Protein AF-S8E752-F1 (afdb_monomer_lite)

Org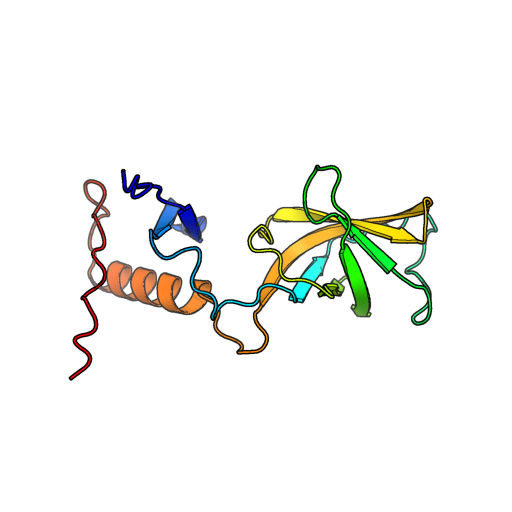anism: NCBI:txid192259

Sequence (151 aa):
MNGRTNVWYVVEKDVENNVVFVSRNYFSVDKRRRVFRAGSLRWFGGSPPRPRRRIRCKVRHGPGFYDCDMNVEGETAVVKLVEDDQGLAAGQYAAFYHESTCLGSGVIFDSWDDGGYPIAAKALDIAKLLRDKKVKLGKPVKIRNMETTTR

Radius of gyration: 18.57 Å; chains: 1; bounding box: 54×46×50 Å

InterPro domains:
  IPR046885 tRNA-specific 2-thiouridylase MnmA-like, C-terminal domain [PF20258] (34-108)
  IPR051305 tRNA-specific 2-thiouridylase MnmA [PTHR43052] (7-147)

pLDDT: mean 71.8, std 19.8, range [33.59, 95.94]

Structure (mmCIF, N/CA/C/O backbone):
data_AF-S8E752-F1
#
_entry.id   AF-S8E752-F1
#
loop_
_atom_site.group_PDB
_atom_site.id
_atom_site.type_symbol
_atom_site.label_atom_id
_atom_site.label_alt_id
_atom_site.label_comp_id
_atom_site.label_asym_id
_atom_site.label_entity_id
_atom_site.label_seq_id
_atom_site.pdbx_PDB_ins_code
_atom_site.Cartn_x
_atom_site.Cartn_y
_atom_site.Cartn_z
_atom_site.occupancy
_atom_site.B_iso_or_equiv
_atom_site.auth_seq_id
_atom_site.auth_comp_id
_atom_site.auth_asym_id
_atom_site.auth_atom_id
_atom_site.pdbx_PDB_model_num
ATOM 1 N N . MET A 1 1 ? -16.624 -32.708 10.869 1.00 33.59 1 MET A N 1
ATOM 2 C CA . MET A 1 1 ? -15.783 -31.974 11.841 1.00 33.59 1 MET A CA 1
ATOM 3 C C . MET A 1 1 ? -15.667 -30.523 11.373 1.00 33.59 1 MET A C 1
ATOM 5 O O . MET A 1 1 ? -14.877 -30.257 10.483 1.00 33.59 1 MET A O 1
ATOM 9 N N . ASN A 1 2 ? -16.488 -29.599 11.891 1.00 39.22 2 ASN A N 1
ATOM 10 C CA . ASN A 1 2 ? -16.495 -28.190 11.457 1.00 39.22 2 ASN A CA 1
ATOM 11 C C . ASN A 1 2 ? -15.748 -27.316 12.473 1.00 39.22 2 ASN A C 1
ATOM 13 O O . ASN A 1 2 ? -16.342 -26.800 13.419 1.00 39.22 2 ASN A O 1
ATOM 17 N N . GLY A 1 3 ? -14.437 -27.161 12.283 1.00 38.78 3 GLY A N 1
ATOM 18 C CA . GLY A 1 3 ? -13.608 -26.244 13.062 1.00 38.78 3 GLY A CA 1
ATOM 19 C C . GLY A 1 3 ? -13.898 -24.792 12.686 1.00 38.78 3 GLY A C 1
ATOM 20 O O . GLY A 1 3 ? -13.207 -24.221 11.851 1.00 38.78 3 GLY A O 1
ATOM 21 N N . ARG A 1 4 ? -14.926 -24.182 13.289 1.00 48.72 4 ARG A N 1
ATOM 22 C CA . ARG A 1 4 ? -15.123 -22.725 13.225 1.00 48.72 4 ARG A CA 1
ATOM 23 C C . ARG A 1 4 ? -13.962 -22.061 13.964 1.00 48.72 4 ARG A C 1
ATOM 25 O O . ARG A 1 4 ? -13.942 -22.023 15.193 1.00 48.72 4 ARG A O 1
ATOM 32 N N . THR A 1 5 ? -12.978 -21.568 13.222 1.00 49.84 5 THR A N 1
ATOM 33 C CA . THR A 1 5 ? -11.853 -20.807 13.763 1.00 49.84 5 THR A CA 1
ATOM 34 C C . THR A 1 5 ? -12.392 -19.516 14.389 1.00 49.84 5 THR A C 1
ATOM 36 O O . THR A 1 5 ? -12.799 -18.576 13.716 1.00 49.84 5 THR A O 1
ATOM 39 N N . ASN A 1 6 ? -12.449 -19.478 15.722 1.00 62.38 6 ASN A N 1
ATOM 40 C CA . ASN A 1 6 ? -12.910 -18.335 16.523 1.00 62.38 6 ASN A CA 1
ATOM 41 C C . ASN A 1 6 ? -11.833 -17.233 16.614 1.00 62.38 6 ASN A C 1
ATOM 43 O O . ASN A 1 6 ? -11.535 -16.718 17.692 1.00 62.38 6 ASN A O 1
ATOM 47 N N . VAL A 1 7 ? -11.213 -16.893 15.487 1.00 74.44 7 VAL A N 1
ATOM 48 C CA . VAL A 1 7 ? -10.098 -15.946 15.419 1.00 74.44 7 VAL A CA 1
ATOM 49 C C . VAL A 1 7 ? -10.607 -14.512 15.264 1.00 74.44 7 VAL A C 1
ATOM 51 O O . VAL A 1 7 ? -11.580 -14.243 14.560 1.00 74.44 7 VAL A O 1
ATOM 54 N N . TRP A 1 8 ? -9.970 -13.590 15.980 1.00 76.31 8 TRP A N 1
ATOM 55 C CA . TRP A 1 8 ? -10.219 -12.154 15.884 1.00 76.31 8 TRP A CA 1
ATOM 56 C C . TRP A 1 8 ? -9.085 -11.507 15.100 1.00 76.31 8 TRP A C 1
ATOM 58 O O . TRP A 1 8 ? -7.920 -11.819 15.336 1.00 76.31 8 TRP A O 1
ATOM 68 N N . TYR A 1 9 ? -9.425 -10.574 14.218 1.00 72.62 9 TYR A N 1
ATOM 69 C CA . TYR A 1 9 ? -8.458 -9.817 13.432 1.00 72.62 9 TYR A CA 1
ATOM 70 C C . TYR A 1 9 ? -8.550 -8.338 13.768 1.00 72.62 9 TYR A C 1
ATOM 72 O O . TYR A 1 9 ? -9.651 -7.817 13.949 1.00 72.62 9 TYR A O 1
ATOM 80 N N . VAL A 1 10 ? -7.405 -7.658 13.809 1.00 74.00 10 VAL A N 1
ATOM 81 C CA . VAL A 1 10 ? -7.359 -6.196 13.915 1.00 74.00 10 VAL A CA 1
ATOM 82 C C . VAL A 1 10 ? -7.844 -5.598 12.598 1.00 74.00 10 VAL A C 1
ATOM 84 O O . VAL A 1 10 ? -7.308 -5.917 11.539 1.00 74.00 10 VAL A O 1
ATOM 87 N N . VAL A 1 11 ? -8.866 -4.748 12.669 1.00 70.00 11 VAL A N 1
ATOM 88 C CA . VAL A 1 11 ? -9.437 -4.064 11.499 1.00 70.00 11 VAL A CA 1
ATOM 89 C C . VAL A 1 11 ? -9.059 -2.592 11.424 1.00 70.00 11 VAL A C 1
ATOM 91 O O . VAL A 1 11 ? -9.058 -2.063 10.319 1.00 70.00 11 VAL A O 1
ATOM 94 N N . GLU A 1 12 ? -8.744 -1.961 12.562 1.00 70.00 12 GLU A N 1
ATOM 95 C CA . GLU A 1 12 ? -8.396 -0.538 12.651 1.00 70.00 12 GLU A CA 1
ATOM 96 C C . GLU A 1 12 ? -7.611 -0.232 13.940 1.00 70.00 12 GLU A C 1
ATOM 98 O O . GLU A 1 12 ? -7.744 -0.954 14.938 1.00 70.00 12 GLU A O 1
ATOM 103 N N . LYS A 1 13 ? -6.814 0.844 13.935 1.00 67.56 13 LYS A N 1
ATOM 104 C CA . LYS A 1 13 ? -6.092 1.348 15.115 1.00 67.56 13 LYS A CA 1
ATOM 105 C C . LYS A 1 13 ? -6.282 2.861 15.245 1.00 67.56 13 LYS A C 1
ATOM 107 O O . LYS A 1 13 ? -5.956 3.602 14.329 1.00 67.56 13 LYS A O 1
ATOM 112 N N . ASP A 1 14 ? -6.726 3.318 16.410 1.00 65.38 14 ASP A N 1
ATOM 113 C CA . ASP A 1 14 ? -6.759 4.735 16.783 1.00 65.38 14 ASP A CA 1
ATOM 114 C C . ASP A 1 14 ? -5.623 4.988 17.783 1.00 65.38 14 ASP A C 1
ATOM 116 O O . ASP A 1 14 ? -5.720 4.649 18.966 1.00 65.38 14 ASP A O 1
ATOM 120 N N . VAL A 1 15 ? -4.506 5.514 17.272 1.00 70.38 15 VAL A N 1
ATOM 121 C CA . VAL A 1 15 ? -3.282 5.742 18.056 1.00 70.38 15 VAL A CA 1
ATOM 122 C C . VAL A 1 15 ? -3.472 6.878 19.058 1.00 70.38 15 VAL A C 1
ATOM 124 O O . VAL A 1 15 ? -3.013 6.761 20.190 1.00 70.38 15 VAL A O 1
ATOM 127 N N . GLU A 1 16 ? -4.183 7.939 18.671 1.00 67.19 16 GLU A N 1
ATOM 128 C CA . GLU A 1 16 ? -4.445 9.106 19.522 1.00 67.19 16 GLU A CA 1
ATOM 129 C C . GLU A 1 16 ? -5.209 8.710 20.792 1.00 67.19 16 GLU A C 1
ATOM 131 O O . GLU A 1 16 ? -4.916 9.192 21.883 1.00 67.19 16 GLU A O 1
ATOM 136 N N . ASN A 1 17 ? -6.154 7.776 20.662 1.00 67.19 17 ASN A N 1
ATOM 137 C CA . ASN A 1 17 ? -7.013 7.340 21.762 1.00 67.19 17 ASN A CA 1
ATOM 138 C C . ASN A 1 17 ? -6.580 6.000 22.373 1.00 67.19 17 ASN A C 1
ATOM 140 O O . ASN A 1 17 ? -7.232 5.513 23.298 1.00 67.19 17 ASN A O 1
ATOM 144 N N . ASN A 1 18 ? -5.493 5.403 21.873 1.00 72.06 18 ASN A N 1
ATOM 145 C CA . ASN A 1 18 ? -4.992 4.089 22.274 1.00 72.06 18 ASN A CA 1
ATOM 146 C C . ASN A 1 18 ? -6.065 2.975 22.189 1.00 72.06 18 ASN A C 1
ATOM 148 O O . ASN A 1 18 ? -6.245 2.182 23.116 1.00 72.06 18 ASN A O 1
ATOM 152 N N . VAL A 1 19 ? -6.804 2.923 21.072 1.00 72.62 19 VAL A N 1
ATOM 153 C CA . VAL A 1 19 ? -7.879 1.943 20.820 1.00 72.62 19 VAL A CA 1
ATOM 154 C C . VAL A 1 19 ? -7.530 1.044 19.633 1.00 72.62 19 VAL A C 1
ATOM 156 O O . VAL A 1 19 ? -7.108 1.509 18.576 1.00 72.62 19 VAL A O 1
ATOM 159 N N . VAL A 1 20 ? -7.761 -0.264 19.779 1.00 71.81 20 VAL A N 1
ATOM 160 C CA . VAL A 1 20 ? -7.633 -1.250 18.695 1.00 71.81 20 VAL A CA 1
ATOM 161 C C . VAL A 1 20 ? -9.000 -1.851 18.398 1.00 71.81 20 VAL A C 1
ATOM 163 O O . VAL A 1 20 ? -9.636 -2.434 19.277 1.00 71.81 20 VAL A O 1
ATOM 166 N N . PHE A 1 21 ? -9.442 -1.753 17.148 1.00 70.19 21 PHE A N 1
ATOM 167 C CA . PHE A 1 21 ? -10.693 -2.354 16.701 1.00 70.19 21 PHE A CA 1
ATOM 168 C C . PHE A 1 21 ? -10.430 -3.754 16.157 1.00 70.19 21 PHE A C 1
ATOM 170 O O . PHE A 1 21 ? -9.542 -3.954 15.326 1.00 70.19 21 PHE A O 1
ATOM 177 N N . VAL A 1 22 ? -11.236 -4.725 16.590 1.00 69.44 22 VAL A N 1
ATOM 178 C CA . VAL A 1 22 ? -11.139 -6.122 16.149 1.00 69.44 22 VAL A CA 1
ATOM 179 C C . VAL A 1 22 ? -12.468 -6.634 15.600 1.00 69.44 22 VAL A C 1
ATOM 181 O O . VAL A 1 22 ? -13.535 -6.286 16.101 1.00 69.44 22 VAL A O 1
ATOM 184 N N . SER A 1 23 ? -12.414 -7.491 14.582 1.00 69.56 23 SER A N 1
ATOM 185 C CA . SER A 1 23 ? -13.589 -8.132 13.985 1.00 69.56 23 SER A CA 1
ATOM 186 C C . SER A 1 23 ? -13.333 -9.608 13.700 1.00 69.56 23 SER A C 1
ATOM 188 O O . SER A 1 23 ? -12.215 -10.018 13.391 1.00 69.56 23 SER A O 1
ATOM 190 N N . ARG A 1 24 ? -14.400 -10.407 13.779 1.00 69.88 24 ARG A N 1
ATOM 191 C CA . ARG A 1 24 ? -14.424 -11.791 13.278 1.00 69.88 24 ARG A CA 1
ATOM 192 C C . ARG A 1 24 ? -14.761 -11.866 11.794 1.00 69.88 24 ARG A C 1
ATOM 194 O O . ARG A 1 24 ? -14.424 -12.842 11.140 1.00 69.88 24 ARG A O 1
ATOM 201 N N . ASN A 1 25 ? -15.405 -10.832 11.255 1.00 63.53 25 ASN A N 1
ATOM 202 C CA . ASN A 1 25 ? -15.759 -10.750 9.842 1.00 63.53 25 ASN A CA 1
ATOM 203 C C . ASN A 1 25 ? -14.672 -9.994 9.062 1.00 63.53 25 ASN A C 1
ATOM 205 O O . ASN A 1 25 ? -14.924 -8.964 8.432 1.00 63.53 25 ASN A O 1
ATOM 209 N N . TYR A 1 26 ? -13.430 -10.459 9.213 1.00 52.72 26 TYR A N 1
ATOM 210 C CA . TYR A 1 26 ? -12.276 -9.903 8.508 1.00 52.72 26 TYR A CA 1
ATOM 211 C C . TYR A 1 26 ? -12.305 -10.286 7.027 1.00 52.72 26 TYR A C 1
ATOM 213 O O . TYR A 1 26 ? -12.106 -9.434 6.173 1.00 52.72 26 TYR A O 1
ATOM 221 N N . PHE A 1 27 ? -12.676 -11.538 6.738 1.00 49.78 27 PHE A N 1
ATOM 222 C CA . PHE A 1 27 ? -12.795 -12.096 5.388 1.00 49.78 27 PHE A CA 1
ATOM 223 C C . PHE A 1 27 ? -14.158 -11.827 4.736 1.00 49.78 27 PHE A C 1
ATOM 225 O O . PHE A 1 27 ? -14.733 -12.718 4.114 1.00 49.78 27 PHE A O 1
ATOM 232 N N . SER A 1 28 ? -14.707 -10.619 4.885 1.00 49.41 28 SER A N 1
ATOM 233 C CA . SER A 1 28 ? -15.832 -10.239 4.022 1.00 49.41 28 SER A CA 1
ATOM 234 C C . SER A 1 28 ? -15.281 -10.049 2.610 1.00 49.41 28 SER A C 1
ATOM 236 O O . SER A 1 28 ? -14.455 -9.170 2.379 1.00 49.41 28 SER A O 1
ATOM 238 N N . VAL A 1 29 ? -15.729 -10.906 1.690 1.00 41.62 29 VAL A N 1
ATOM 239 C CA . VAL A 1 29 ? -15.377 -10.935 0.256 1.00 41.62 29 VAL A CA 1
ATOM 240 C C . VAL A 1 29 ? -15.595 -9.572 -0.426 1.00 41.62 29 VAL A C 1
ATOM 242 O O . VAL A 1 29 ? -14.966 -9.272 -1.435 1.00 41.62 29 VAL A O 1
ATOM 245 N N . ASP A 1 30 ? -16.406 -8.706 0.181 1.00 46.81 30 ASP A N 1
ATOM 246 C CA . ASP A 1 30 ? -16.735 -7.367 -0.310 1.00 46.81 30 ASP A CA 1
ATOM 247 C C . ASP A 1 30 ? -15.623 -6.316 -0.107 1.00 46.81 30 ASP A C 1
ATOM 249 O O . ASP A 1 30 ? -15.777 -5.173 -0.526 1.00 46.81 30 ASP A O 1
ATOM 253 N N . LYS A 1 31 ? -14.494 -6.664 0.530 1.00 53.94 31 LYS A N 1
ATOM 254 C CA . LYS A 1 31 ? -13.410 -5.719 0.864 1.00 53.94 31 LYS A CA 1
ATOM 255 C C . LYS A 1 31 ? -12.179 -5.933 -0.002 1.00 53.94 31 LYS A C 1
ATOM 257 O O . LYS A 1 31 ? -11.168 -6.457 0.462 1.00 53.94 31 LYS A O 1
ATOM 262 N N . ARG A 1 32 ? -12.233 -5.517 -1.262 1.00 62.81 32 ARG A N 1
ATOM 263 C CA . ARG A 1 32 ? -11.062 -5.555 -2.150 1.00 62.81 32 ARG A CA 1
ATOM 264 C C . ARG A 1 32 ? -10.036 -4.506 -1.738 1.00 62.81 32 ARG A C 1
ATOM 266 O O . ARG A 1 32 ? -10.191 -3.336 -2.063 1.00 62.81 32 ARG A O 1
ATOM 273 N N . ARG A 1 33 ? -8.997 -4.903 -1.003 1.00 73.44 33 ARG A N 1
ATOM 274 C CA . ARG A 1 33 ? -7.884 -4.024 -0.614 1.0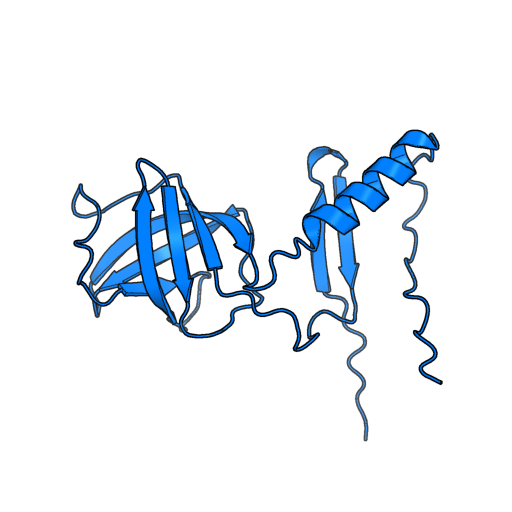0 73.44 33 ARG A CA 1
ATOM 275 C C . ARG A 1 33 ? -6.746 -4.195 -1.607 1.00 73.44 33 ARG A C 1
ATOM 277 O O . ARG A 1 33 ? -5.897 -5.066 -1.448 1.00 73.44 33 ARG A O 1
ATOM 284 N N . ARG A 1 34 ? -6.753 -3.361 -2.641 1.00 86.00 34 ARG A N 1
ATOM 285 C CA . ARG A 1 34 ? -5.742 -3.400 -3.705 1.00 86.00 34 ARG A CA 1
ATOM 286 C C . ARG A 1 34 ? -5.135 -2.045 -4.031 1.00 86.00 34 ARG A C 1
ATOM 288 O O . ARG A 1 34 ? -4.207 -1.993 -4.823 1.00 86.00 34 ARG A O 1
ATOM 295 N N . VAL A 1 35 ? -5.626 -0.952 -3.447 1.00 87.31 35 VAL A N 1
ATOM 296 C CA . VAL A 1 35 ? -5.067 0.388 -3.663 1.00 87.31 35 VAL A CA 1
ATOM 297 C C . VAL A 1 35 ? -4.478 0.904 -2.361 1.00 87.31 35 VAL A C 1
ATOM 299 O O . VAL A 1 35 ? -5.126 0.839 -1.319 1.00 87.31 35 VAL A O 1
ATOM 302 N N . PHE A 1 36 ? -3.264 1.443 -2.410 1.00 88.25 36 PHE A N 1
ATOM 303 C CA . PHE A 1 36 ? -2.653 2.117 -1.269 1.00 88.25 36 PHE A CA 1
ATOM 304 C C . PHE A 1 36 ? -1.852 3.341 -1.692 1.00 88.25 36 PHE A C 1
ATOM 306 O O . PHE A 1 36 ? -1.375 3.432 -2.826 1.00 88.25 36 PHE A O 1
ATOM 313 N N . ARG A 1 37 ? -1.691 4.279 -0.758 1.00 90.25 37 ARG A N 1
ATOM 314 C CA . ARG A 1 37 ? -0.751 5.390 -0.901 1.00 90.25 37 ARG A CA 1
ATOM 315 C C . ARG A 1 37 ? 0.492 5.111 -0.089 1.00 90.25 37 ARG A C 1
ATOM 317 O O . ARG A 1 37 ? 0.405 4.704 1.069 1.00 90.25 37 ARG A O 1
ATOM 324 N N . ALA A 1 38 ? 1.641 5.361 -0.694 1.00 92.19 38 ALA A N 1
ATOM 325 C CA . ALA A 1 38 ? 2.920 5.319 -0.016 1.00 92.19 38 ALA A CA 1
ATOM 326 C C . ALA A 1 38 ? 3.633 6.661 -0.145 1.00 92.19 38 ALA A C 1
ATOM 328 O O . ALA A 1 38 ? 3.664 7.240 -1.226 1.00 92.19 38 ALA A O 1
ATOM 329 N N . GLY A 1 39 ? 4.243 7.134 0.932 1.00 92.69 39 GLY A N 1
ATOM 330 C CA . GLY A 1 39 ? 5.161 8.269 0.884 1.00 92.69 39 GLY A CA 1
ATOM 331 C C . GLY A 1 39 ? 6.488 7.939 1.538 1.00 92.69 39 GLY A C 1
ATOM 332 O O . GLY A 1 39 ? 6.855 6.768 1.663 1.00 92.69 39 GLY A O 1
ATOM 333 N N . SER A 1 40 ? 7.243 8.978 1.904 1.00 93.69 40 SER A N 1
ATOM 334 C CA . SER A 1 40 ? 8.644 8.835 2.331 1.00 93.69 40 SER A CA 1
ATOM 335 C C . SER A 1 40 ? 9.446 7.985 1.335 1.00 93.69 40 SER A C 1
ATOM 337 O O . SER A 1 40 ? 10.225 7.110 1.721 1.00 93.69 40 SER A O 1
ATOM 339 N N . LEU A 1 41 ? 9.193 8.216 0.042 1.00 94.56 41 LEU A N 1
ATOM 340 C CA . LEU A 1 41 ? 9.715 7.399 -1.043 1.00 94.56 41 LEU A CA 1
ATOM 341 C C . LEU A 1 41 ? 11.242 7.495 -1.097 1.00 94.56 41 LEU A C 1
ATOM 343 O O . LEU A 1 41 ? 11.825 8.580 -1.065 1.00 94.56 41 LEU A O 1
ATOM 347 N N . ARG A 1 42 ? 11.900 6.344 -1.212 1.00 95.56 42 ARG A N 1
ATOM 348 C CA . ARG A 1 42 ? 13.348 6.226 -1.384 1.00 95.56 42 ARG A CA 1
ATOM 349 C C . ARG A 1 42 ? 13.632 5.438 -2.649 1.00 95.56 42 ARG A C 1
ATOM 351 O O . ARG A 1 42 ? 13.392 4.237 -2.692 1.00 95.56 42 ARG A O 1
ATOM 358 N N . TRP A 1 43 ? 14.161 6.116 -3.662 1.00 95.06 43 TRP A N 1
ATOM 359 C CA . TRP A 1 43 ? 14.530 5.515 -4.942 1.00 95.06 43 TRP A CA 1
ATOM 360 C C . TRP A 1 43 ? 16.029 5.241 -4.992 1.00 95.06 43 TRP A C 1
ATOM 362 O O . TRP A 1 43 ? 16.832 6.166 -4.889 1.00 95.06 43 TRP A O 1
ATOM 372 N N . PHE A 1 44 ? 16.419 3.987 -5.209 1.00 92.94 44 PHE A N 1
ATOM 373 C CA . PHE A 1 44 ? 17.835 3.619 -5.318 1.00 92.94 44 PHE A CA 1
ATOM 374 C C . PHE A 1 44 ? 18.471 4.117 -6.619 1.00 92.94 44 PHE A C 1
ATOM 376 O O . PHE A 1 44 ? 19.666 4.383 -6.656 1.00 92.94 44 PHE A O 1
ATOM 383 N N . GLY A 1 45 ? 17.666 4.320 -7.666 1.00 87.81 45 GLY A N 1
ATOM 384 C CA . GLY A 1 45 ? 18.095 4.973 -8.906 1.00 87.81 45 GLY A CA 1
ATOM 385 C C . GLY A 1 45 ? 18.079 6.507 -8.858 1.00 87.81 45 GLY A C 1
ATOM 386 O O . GLY A 1 45 ? 18.186 7.137 -9.906 1.00 87.81 45 GLY A O 1
ATOM 387 N N . GLY A 1 46 ? 17.852 7.118 -7.687 1.00 89.94 46 GLY A N 1
ATOM 388 C CA . GLY A 1 46 ? 17.790 8.575 -7.500 1.00 89.94 46 GLY A CA 1
ATOM 389 C C . GLY A 1 46 ? 16.550 9.267 -8.084 1.00 89.94 46 GLY A C 1
ATOM 390 O O . GLY A 1 46 ? 16.342 10.452 -7.849 1.00 89.94 46 GLY A O 1
ATOM 391 N N . SER A 1 47 ? 15.707 8.545 -8.824 1.00 89.44 47 SER A N 1
ATOM 392 C CA . SER A 1 47 ? 14.492 9.065 -9.457 1.00 89.44 47 SER A CA 1
ATOM 393 C C . SER A 1 47 ? 13.393 7.994 -9.511 1.00 89.44 47 SER A C 1
ATOM 395 O O . SER A 1 47 ? 13.708 6.797 -9.481 1.00 89.44 47 SER A O 1
ATOM 397 N N . PRO A 1 48 ? 12.108 8.393 -9.577 1.00 88.81 48 PRO A N 1
ATOM 398 C CA . PRO A 1 48 ? 11.005 7.449 -9.720 1.00 88.81 48 PRO A CA 1
ATOM 399 C C . PRO A 1 48 ? 11.083 6.678 -11.048 1.00 88.81 48 PRO A C 1
ATOM 401 O O . PRO A 1 48 ? 11.615 7.182 -12.044 1.00 88.81 48 PRO A O 1
ATOM 404 N N . PRO A 1 49 ? 10.547 5.446 -11.103 1.00 86.94 49 PRO A N 1
ATOM 405 C CA . PRO A 1 49 ? 10.561 4.660 -12.327 1.00 86.94 49 PRO A CA 1
ATOM 406 C C . PRO A 1 49 ? 9.667 5.278 -13.405 1.00 86.94 49 PRO A C 1
ATOM 408 O O . PRO A 1 49 ? 8.678 5.952 -13.127 1.00 86.94 49 PRO A O 1
ATOM 411 N N . ARG A 1 50 ? 10.001 5.009 -14.672 1.00 84.06 50 ARG A N 1
ATOM 412 C CA . ARG A 1 50 ? 9.206 5.489 -15.810 1.00 84.06 50 ARG A CA 1
ATOM 413 C C . ARG A 1 50 ? 7.798 4.861 -15.806 1.00 84.06 50 ARG A C 1
ATOM 415 O O . ARG A 1 50 ? 7.711 3.654 -15.576 1.00 84.06 50 ARG A O 1
ATOM 422 N N . PRO A 1 51 ? 6.742 5.599 -16.212 1.00 73.12 51 PRO A N 1
ATOM 423 C CA . PRO A 1 51 ? 5.338 5.158 -16.136 1.00 73.12 51 PRO A CA 1
ATOM 424 C C . PRO A 1 51 ? 4.977 3.860 -16.875 1.00 73.12 51 PRO A C 1
ATOM 426 O O . PRO A 1 51 ? 3.900 3.319 -16.679 1.00 73.12 51 PRO A O 1
ATOM 429 N N . ARG A 1 52 ? 5.845 3.369 -17.771 1.00 71.38 52 ARG A N 1
ATOM 430 C CA . ARG A 1 52 ? 5.594 2.181 -18.609 1.00 71.38 52 ARG A CA 1
ATOM 431 C C . ARG A 1 52 ? 6.380 0.939 -18.183 1.00 71.38 52 ARG A C 1
ATOM 433 O O . ARG A 1 52 ? 6.381 -0.056 -18.904 1.00 71.38 52 ARG A O 1
ATOM 440 N N . ARG A 1 53 ? 7.109 0.990 -17.066 1.00 79.12 53 ARG A N 1
ATOM 441 C CA . ARG A 1 53 ? 7.805 -0.197 -16.551 1.00 79.12 53 ARG A CA 1
ATOM 442 C C . ARG A 1 53 ? 6.803 -1.100 -15.843 1.00 79.12 53 ARG A C 1
ATOM 444 O O . ARG A 1 53 ? 6.002 -0.613 -15.062 1.00 79.12 53 ARG A O 1
ATOM 451 N N . ARG A 1 54 ? 6.887 -2.414 -16.076 1.00 88.44 54 ARG A N 1
ATOM 452 C CA . ARG A 1 54 ? 6.165 -3.399 -15.258 1.00 88.44 54 ARG A CA 1
ATOM 453 C C . ARG A 1 54 ? 6.727 -3.348 -13.842 1.00 88.44 54 ARG A C 1
ATOM 455 O O . ARG A 1 54 ? 7.908 -3.657 -13.659 1.00 88.44 54 ARG A O 1
ATOM 462 N N . ILE A 1 55 ? 5.918 -2.923 -12.880 1.00 93.88 55 ILE A N 1
ATOM 463 C CA . ILE A 1 55 ? 6.314 -2.833 -11.478 1.00 93.88 55 ILE A CA 1
ATOM 464 C C . ILE A 1 55 ? 5.713 -4.014 -10.725 1.00 93.88 55 ILE A C 1
ATOM 466 O O . ILE A 1 55 ? 4.582 -4.430 -10.963 1.00 93.88 55 ILE A O 1
ATOM 470 N N . ARG A 1 56 ? 6.508 -4.559 -9.812 1.00 95.12 56 ARG A N 1
ATOM 471 C CA . ARG A 1 56 ? 6.047 -5.482 -8.782 1.00 95.12 56 ARG A CA 1
ATOM 472 C C . ARG A 1 56 ? 6.295 -4.866 -7.427 1.00 95.12 56 ARG A C 1
ATOM 474 O O . ARG A 1 56 ? 7.283 -4.154 -7.256 1.00 95.12 56 ARG A O 1
ATOM 481 N N . CYS A 1 57 ? 5.470 -5.174 -6.441 1.00 93.69 57 CYS A N 1
ATOM 482 C CA . CYS A 1 57 ? 5.722 -4.732 -5.082 1.00 93.69 57 CYS A CA 1
ATOM 483 C C . CYS A 1 57 ? 5.573 -5.832 -4.040 1.00 93.69 57 CYS A C 1
ATOM 485 O O . CYS A 1 57 ? 4.811 -6.787 -4.196 1.00 93.69 57 CYS A O 1
ATOM 487 N N . LYS A 1 58 ? 6.295 -5.645 -2.937 1.00 93.44 58 LYS A N 1
ATOM 488 C CA . LYS A 1 58 ? 6.079 -6.343 -1.673 1.00 93.44 58 LYS A CA 1
ATOM 489 C C . LYS A 1 58 ? 5.497 -5.365 -0.676 1.00 93.44 58 LYS A C 1
ATOM 491 O O . LYS A 1 58 ? 6.116 -4.342 -0.422 1.00 93.44 58 LYS A O 1
ATOM 496 N N . VAL A 1 59 ? 4.354 -5.701 -0.093 1.00 90.25 59 VAL A N 1
ATOM 497 C CA . VAL A 1 59 ? 3.680 -4.870 0.925 1.00 90.25 59 VAL A CA 1
ATOM 498 C C . VAL A 1 59 ? 3.950 -5.353 2.355 1.00 90.25 59 VAL A C 1
ATOM 500 O O . VAL A 1 59 ? 3.543 -4.726 3.324 1.00 90.25 59 VAL A O 1
ATOM 503 N N . ARG A 1 60 ? 4.662 -6.479 2.484 1.00 88.00 60 ARG A N 1
ATOM 504 C CA . ARG A 1 60 ? 5.138 -7.074 3.737 1.00 88.00 60 ARG A CA 1
ATOM 505 C C . ARG A 1 60 ? 6.352 -7.955 3.471 1.00 88.00 60 ARG A C 1
ATOM 507 O O . ARG A 1 60 ? 6.582 -8.395 2.344 1.00 88.00 60 ARG A O 1
ATOM 514 N N . HIS A 1 61 ? 7.118 -8.243 4.518 1.00 85.81 61 HIS A N 1
ATOM 515 C CA . HIS A 1 61 ? 8.244 -9.164 4.420 1.00 85.81 61 HIS A CA 1
ATOM 516 C C . HIS A 1 61 ? 7.737 -10.599 4.212 1.00 85.81 61 HIS A C 1
ATOM 518 O O . HIS A 1 61 ? 7.094 -11.178 5.086 1.00 85.81 61 HIS A O 1
ATOM 524 N N . GLY A 1 62 ? 8.008 -11.162 3.038 1.00 84.25 62 GLY A N 1
ATOM 525 C CA . GLY A 1 62 ? 7.575 -12.500 2.655 1.00 84.25 62 GLY A CA 1
ATOM 526 C C . GLY A 1 62 ? 8.014 -12.862 1.235 1.00 84.25 62 GLY A C 1
ATOM 527 O O . GLY A 1 62 ? 8.629 -12.038 0.543 1.00 84.25 62 GLY A O 1
ATOM 528 N N . PRO A 1 63 ? 7.729 -14.095 0.788 1.00 82.88 63 PRO A N 1
ATOM 529 C CA . PRO A 1 63 ? 8.108 -14.554 -0.545 1.00 82.88 63 PRO A CA 1
ATOM 530 C C . PRO A 1 63 ? 7.238 -13.945 -1.656 1.00 82.88 63 PRO A C 1
ATOM 532 O O . PRO A 1 63 ? 7.722 -13.786 -2.772 1.00 82.88 63 PRO A O 1
ATOM 535 N N . GLY A 1 64 ? 5.990 -13.575 -1.350 1.00 85.69 64 GLY A N 1
ATOM 536 C CA . GLY A 1 64 ? 5.024 -13.080 -2.331 1.00 85.69 64 GLY A CA 1
ATOM 537 C C . GLY A 1 64 ? 5.393 -11.719 -2.923 1.00 85.69 64 GLY A C 1
ATOM 538 O O . GLY A 1 64 ? 5.874 -10.831 -2.217 1.00 85.69 64 GLY A O 1
ATOM 539 N N . PHE A 1 65 ? 5.143 -11.573 -4.221 1.00 91.81 65 PHE A N 1
ATOM 540 C CA . PHE A 1 65 ? 5.166 -10.312 -4.956 1.00 91.81 65 PHE A CA 1
ATOM 541 C C . PHE A 1 65 ? 3.798 -10.109 -5.593 1.00 91.81 65 PHE A C 1
ATOM 543 O O . PHE A 1 65 ? 3.177 -11.078 -6.017 1.00 91.81 65 PHE A O 1
ATOM 550 N N . TYR A 1 66 ? 3.393 -8.853 -5.720 1.00 92.62 66 TYR A N 1
ATOM 551 C CA . TYR A 1 66 ? 2.204 -8.468 -6.465 1.00 92.62 66 TYR A CA 1
ATOM 552 C C . TYR A 1 66 ? 2.621 -7.674 -7.688 1.00 92.62 66 TYR A C 1
ATOM 554 O O . TYR A 1 66 ? 3.420 -6.744 -7.560 1.00 92.62 66 TYR A O 1
ATOM 562 N N . ASP A 1 67 ? 2.074 -8.013 -8.850 1.00 93.94 67 ASP A N 1
ATOM 563 C CA . ASP A 1 67 ? 2.094 -7.095 -9.984 1.00 93.94 67 ASP A CA 1
ATOM 564 C C . ASP A 1 67 ? 1.262 -5.858 -9.624 1.00 93.94 67 ASP A C 1
ATOM 566 O O . ASP A 1 67 ? 0.205 -5.966 -8.988 1.00 93.94 67 ASP A O 1
ATOM 570 N N . CYS A 1 68 ? 1.762 -4.674 -9.973 1.00 92.88 68 CYS A N 1
ATOM 571 C CA . CYS A 1 68 ? 1.087 -3.430 -9.645 1.00 92.88 68 CYS A CA 1
ATOM 572 C C . CYS A 1 68 ? 1.349 -2.310 -10.652 1.00 92.88 68 CYS A C 1
ATOM 574 O O . CYS A 1 68 ? 2.412 -2.214 -11.268 1.00 92.88 68 CYS A O 1
ATOM 576 N N . ASP A 1 69 ? 0.365 -1.424 -10.751 1.00 91.94 69 ASP A N 1
ATOM 577 C CA . ASP A 1 69 ? 0.511 -0.121 -11.378 1.00 91.94 69 ASP A CA 1
ATOM 578 C C . ASP A 1 69 ? 0.869 0.906 -10.306 1.00 91.94 69 ASP A C 1
ATOM 580 O O . ASP A 1 69 ? 0.371 0.854 -9.179 1.00 91.94 69 ASP A O 1
ATOM 584 N N . MET A 1 70 ? 1.732 1.856 -10.653 1.00 91.56 70 MET A N 1
ATOM 585 C CA . MET A 1 70 ? 2.172 2.896 -9.733 1.00 91.56 70 MET A CA 1
ATOM 586 C C . MET A 1 70 ? 2.202 4.248 -10.432 1.00 91.56 70 MET A C 1
ATOM 588 O O . MET A 1 70 ? 2.886 4.412 -11.442 1.00 91.56 70 MET A O 1
ATOM 592 N N . ASN A 1 71 ? 1.510 5.223 -9.847 1.00 91.38 71 ASN A N 1
ATOM 593 C CA . ASN A 1 71 ? 1.596 6.624 -10.234 1.00 91.38 71 ASN A CA 1
ATOM 594 C C . ASN A 1 71 ? 2.314 7.413 -9.139 1.00 91.38 71 ASN A C 1
ATOM 596 O O . ASN A 1 71 ? 1.925 7.336 -7.976 1.00 91.38 71 ASN A O 1
ATOM 600 N N . VAL A 1 72 ? 3.358 8.159 -9.499 1.00 91.12 72 VAL A N 1
ATOM 601 C CA . VAL A 1 72 ? 4.111 8.993 -8.553 1.00 91.12 72 VAL A CA 1
ATOM 602 C C . VAL A 1 72 ? 3.681 10.445 -8.725 1.00 91.12 72 VAL A C 1
ATOM 604 O O . VAL A 1 72 ? 3.808 11.010 -9.808 1.00 91.12 72 VAL A O 1
ATOM 607 N N . GLU A 1 73 ? 3.200 11.044 -7.643 1.00 87.94 73 GLU A N 1
ATOM 608 C CA . GLU A 1 73 ? 2.707 12.416 -7.559 1.00 87.94 73 GLU A CA 1
ATOM 609 C C . GLU A 1 73 ? 3.506 13.155 -6.474 1.00 87.94 73 GLU A C 1
ATOM 611 O O . GLU A 1 73 ? 3.223 13.061 -5.277 1.00 87.94 73 GLU A O 1
ATOM 616 N N . GLY A 1 74 ? 4.563 13.859 -6.889 1.00 87.88 74 GLY A N 1
ATOM 617 C CA . GLY A 1 74 ? 5.476 14.542 -5.969 1.00 87.88 74 GLY A CA 1
ATOM 618 C C . GLY A 1 74 ? 6.196 13.560 -5.039 1.00 87.88 74 GLY A C 1
ATOM 619 O O . GLY A 1 74 ? 6.975 12.723 -5.494 1.00 87.88 74 GLY A O 1
ATOM 620 N N . GLU A 1 75 ? 5.936 13.665 -3.735 1.00 88.12 75 GLU A N 1
ATOM 621 C CA . GLU A 1 75 ? 6.539 12.813 -2.695 1.00 88.12 75 GLU A CA 1
ATOM 622 C C . GLU A 1 75 ? 5.707 11.566 -2.348 1.00 88.12 75 GLU A C 1
ATOM 624 O O . GLU A 1 75 ? 6.094 10.779 -1.479 1.00 88.12 75 GLU A O 1
ATOM 629 N N . THR A 1 76 ? 4.563 11.379 -3.012 1.00 90.38 76 THR A N 1
ATOM 630 C CA . THR A 1 76 ? 3.637 10.266 -2.770 1.00 90.38 76 THR A CA 1
ATOM 631 C C . THR A 1 76 ? 3.509 9.391 -4.015 1.00 90.38 76 THR A C 1
ATOM 633 O O . THR A 1 76 ? 3.612 9.862 -5.143 1.00 90.38 76 T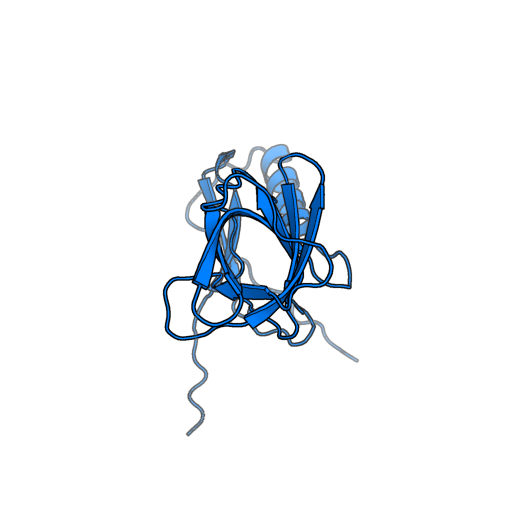HR A O 1
ATOM 636 N N . ALA A 1 77 ? 3.280 8.098 -3.819 1.00 91.88 77 ALA A N 1
ATOM 637 C CA . ALA A 1 77 ? 2.956 7.140 -4.861 1.00 91.88 77 ALA A CA 1
ATOM 638 C C . ALA A 1 77 ? 1.594 6.507 -4.572 1.00 91.88 77 ALA A C 1
ATOM 640 O O . ALA A 1 77 ? 1.351 6.019 -3.467 1.00 91.88 77 ALA A O 1
ATOM 641 N N . VAL A 1 78 ? 0.720 6.488 -5.573 1.00 92.00 78 VAL A N 1
ATOM 642 C CA . VAL A 1 78 ? -0.524 5.716 -5.567 1.00 92.00 78 VAL A CA 1
ATOM 643 C C . VAL A 1 78 ? -0.245 4.396 -6.267 1.00 92.00 78 VAL A C 1
ATOM 645 O O . VAL A 1 78 ? 0.159 4.382 -7.430 1.00 92.00 78 VAL A O 1
ATOM 648 N N . VAL A 1 79 ? -0.445 3.290 -5.558 1.00 92.06 79 VAL A N 1
ATOM 649 C CA . VAL A 1 79 ? -0.132 1.945 -6.041 1.00 92.06 79 VAL A CA 1
ATOM 650 C C . VAL A 1 79 ? -1.407 1.124 -6.092 1.00 92.06 79 VAL A C 1
ATOM 652 O O . VAL A 1 79 ? -2.164 1.085 -5.122 1.00 92.06 79 VAL A O 1
ATOM 655 N N . LYS A 1 80 ? -1.630 0.450 -7.218 1.00 91.25 80 LYS A N 1
ATOM 656 C CA . LYS A 1 80 ? -2.755 -0.452 -7.441 1.00 91.25 80 LYS A CA 1
ATOM 657 C C . LYS A 1 80 ? -2.241 -1.854 -7.737 1.00 91.25 80 LYS A C 1
ATOM 659 O O . LYS A 1 80 ? -1.615 -2.083 -8.766 1.00 91.25 80 LYS A O 1
ATOM 664 N N . LEU A 1 81 ? -2.512 -2.782 -6.831 1.00 91.06 81 LEU A N 1
ATOM 665 C CA . LEU A 1 81 ? -2.232 -4.201 -6.979 1.00 91.06 81 LEU A CA 1
ATOM 666 C C . LEU A 1 81 ? -3.196 -4.835 -7.989 1.00 91.06 81 LEU A C 1
ATOM 668 O O . LEU A 1 81 ? -4.374 -4.471 -8.062 1.00 91.06 81 LEU A O 1
ATOM 672 N N . VAL A 1 82 ? -2.694 -5.813 -8.740 1.00 89.50 82 VAL A N 1
ATOM 673 C CA . VAL A 1 82 ? -3.520 -6.666 -9.606 1.00 89.50 82 VAL A CA 1
ATOM 674 C C . VAL A 1 82 ? -4.401 -7.605 -8.771 1.00 89.50 82 VAL A C 1
ATOM 676 O O . VAL A 1 82 ? -5.557 -7.836 -9.123 1.00 89.50 82 VAL A O 1
ATOM 679 N N . GLU A 1 83 ? -3.880 -8.090 -7.642 1.00 85.50 83 GLU A N 1
ATOM 680 C CA . GLU A 1 83 ? -4.563 -8.987 -6.702 1.00 85.50 83 GLU A CA 1
ATOM 681 C C . GLU A 1 83 ? -4.867 -8.285 -5.367 1.00 85.50 83 GLU A C 1
ATOM 683 O O . GLU A 1 83 ? -4.212 -7.308 -5.003 1.00 85.50 83 GLU A O 1
ATOM 688 N N . ASP A 1 84 ? -5.853 -8.785 -4.619 1.00 80.06 84 ASP A N 1
ATOM 689 C CA . ASP A 1 84 ? -6.220 -8.231 -3.312 1.00 80.06 84 ASP A CA 1
ATOM 690 C C . ASP A 1 84 ? -5.241 -8.681 -2.211 1.00 80.06 84 ASP A C 1
ATOM 692 O O . ASP A 1 84 ? -4.980 -9.875 -2.055 1.00 80.06 84 ASP A O 1
ATOM 696 N N . ASP A 1 85 ? -4.776 -7.752 -1.367 1.00 78.94 85 ASP A N 1
ATOM 697 C CA . ASP A 1 85 ? -4.037 -8.075 -0.140 1.00 78.94 85 ASP A CA 1
ATOM 698 C C . ASP A 1 85 ? -4.683 -7.401 1.083 1.00 78.94 85 ASP A C 1
ATOM 700 O O . ASP A 1 85 ? -4.645 -6.187 1.279 1.00 78.94 85 ASP A O 1
ATOM 704 N N . GLN A 1 86 ? -5.253 -8.217 1.973 1.00 69.56 86 GLN A N 1
ATOM 705 C CA . GLN A 1 86 ? -5.846 -7.738 3.229 1.00 69.56 86 GLN A CA 1
ATOM 706 C C . GLN A 1 86 ? -4.804 -7.207 4.226 1.00 69.56 86 GLN A C 1
ATOM 708 O O . GLN A 1 86 ? -5.142 -6.449 5.138 1.00 69.56 86 GLN A O 1
ATOM 713 N N . GLY A 1 87 ? -3.541 -7.590 4.039 1.00 70.19 87 GLY A N 1
ATOM 714 C CA . GLY A 1 87 ? -2.383 -7.193 4.827 1.00 70.19 87 GLY A CA 1
ATOM 715 C C . GLY A 1 87 ? -1.843 -5.799 4.518 1.00 70.19 87 GLY A C 1
ATOM 716 O O . GLY A 1 87 ? -0.825 -5.439 5.099 1.00 70.19 87 GLY A O 1
ATOM 717 N N . LEU A 1 88 ? -2.491 -5.009 3.652 1.00 79.12 88 LEU A N 1
ATOM 718 C CA . LEU A 1 88 ? -2.171 -3.587 3.504 1.00 79.12 88 LEU A CA 1
ATOM 719 C C . LEU A 1 88 ? -2.426 -2.862 4.832 1.00 79.12 88 LEU A C 1
ATOM 721 O O . LEU A 1 88 ? -3.567 -2.734 5.283 1.00 79.12 88 LEU A O 1
ATOM 725 N N . ALA A 1 89 ? -1.350 -2.411 5.471 1.00 77.12 89 ALA A N 1
ATOM 726 C CA . ALA A 1 89 ? -1.399 -1.758 6.769 1.00 77.12 89 ALA A CA 1
ATOM 727 C C . ALA A 1 89 ? -0.559 -0.480 6.768 1.00 77.12 89 ALA A C 1
ATOM 729 O O . ALA A 1 89 ? 0.613 -0.487 6.384 1.00 77.12 89 ALA A O 1
ATOM 730 N N . ALA A 1 90 ? -1.158 0.606 7.257 1.00 82.12 90 ALA A N 1
ATOM 731 C CA . ALA A 1 90 ? -0.458 1.863 7.469 1.00 82.12 90 ALA A CA 1
ATOM 732 C C . ALA A 1 90 ? 0.768 1.666 8.381 1.00 82.12 90 ALA A C 1
ATOM 734 O O . ALA A 1 90 ? 0.724 0.913 9.360 1.00 82.12 90 ALA A O 1
ATOM 735 N N . GLY A 1 91 ? 1.870 2.330 8.040 1.00 82.06 91 GLY A N 1
ATOM 736 C CA . GLY A 1 91 ? 3.161 2.218 8.716 1.00 82.06 91 GLY A CA 1
ATOM 737 C C . GLY A 1 91 ? 4.031 1.041 8.259 1.00 82.06 91 GLY A C 1
ATOM 738 O O . GLY A 1 91 ? 5.205 0.994 8.621 1.00 82.06 91 GLY A O 1
ATOM 739 N N . GLN A 1 92 ? 3.513 0.103 7.455 1.00 88.38 92 GLN A N 1
ATOM 740 C CA . GLN A 1 92 ? 4.360 -0.898 6.802 1.00 88.38 92 GLN A CA 1
ATOM 741 C C . GLN A 1 92 ? 5.065 -0.316 5.579 1.00 88.38 92 GLN A C 1
ATOM 743 O O . GLN A 1 92 ? 4.623 0.667 4.987 1.00 88.38 92 GLN A O 1
ATOM 748 N N . TYR A 1 93 ? 6.173 -0.943 5.193 1.00 92.75 93 TYR A N 1
ATOM 749 C CA . TYR A 1 93 ? 6.892 -0.579 3.982 1.00 92.75 93 TYR A CA 1
ATOM 750 C C . TYR A 1 93 ? 6.357 -1.345 2.775 1.00 92.75 93 TYR A C 1
ATOM 752 O O . TYR A 1 93 ? 6.214 -2.568 2.817 1.00 92.75 93 TYR A O 1
ATOM 760 N N . ALA A 1 94 ? 6.163 -0.621 1.677 1.00 94.44 94 ALA A N 1
ATOM 761 C CA . ALA A 1 94 ? 6.064 -1.180 0.343 1.00 94.44 94 ALA A CA 1
ATOM 762 C C . ALA A 1 94 ? 7.434 -1.090 -0.345 1.00 94.44 94 ALA A C 1
ATOM 764 O O . ALA A 1 94 ? 8.038 -0.019 -0.388 1.00 94.44 94 ALA A O 1
ATOM 765 N N . ALA A 1 95 ? 7.935 -2.200 -0.884 1.00 95.56 95 ALA A N 1
ATOM 766 C CA . ALA A 1 95 ? 9.157 -2.245 -1.686 1.00 95.56 95 ALA A CA 1
ATOM 767 C C . ALA A 1 95 ? 8.811 -2.509 -3.154 1.00 95.56 95 ALA A C 1
ATOM 769 O O . ALA A 1 95 ? 8.039 -3.422 -3.443 1.00 95.56 95 ALA A O 1
ATOM 770 N N . PHE A 1 96 ? 9.387 -1.728 -4.067 1.00 95.25 96 PHE A N 1
ATOM 771 C CA . PHE A 1 96 ? 9.077 -1.722 -5.496 1.00 95.25 96 PHE A CA 1
ATOM 772 C C . PHE A 1 96 ? 10.206 -2.345 -6.310 1.00 95.25 96 PHE A C 1
ATOM 774 O O . PHE A 1 96 ? 11.381 -2.052 -6.096 1.00 95.25 96 PHE A O 1
ATOM 781 N N . TYR A 1 97 ? 9.841 -3.167 -7.285 1.00 94.94 97 TYR A N 1
ATOM 782 C CA . TYR A 1 97 ? 10.754 -3.962 -8.091 1.00 94.94 97 TYR A CA 1
ATOM 783 C C . TYR A 1 97 ? 10.411 -3.858 -9.572 1.00 94.94 97 TYR A C 1
ATOM 785 O O . TYR A 1 97 ? 9.244 -3.779 -9.953 1.00 94.94 97 TYR A O 1
ATOM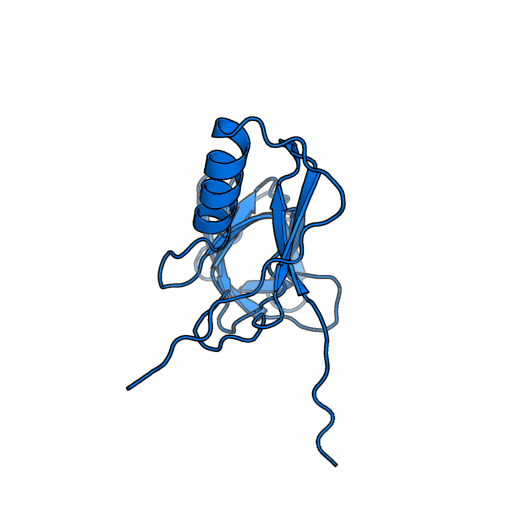 793 N N . HIS A 1 98 ? 11.438 -3.939 -10.408 1.00 92.75 98 HIS A N 1
ATOM 794 C CA . HIS A 1 98 ? 11.312 -4.292 -11.815 1.00 92.75 98 HIS A CA 1
ATOM 795 C C . HIS A 1 98 ? 12.113 -5.568 -12.022 1.00 92.75 98 HIS A C 1
ATOM 797 O O . HIS A 1 98 ? 13.316 -5.577 -11.768 1.00 92.75 98 HIS A O 1
ATOM 803 N N . GLU A 1 99 ? 11.441 -6.651 -12.414 1.00 88.88 99 GLU A N 1
ATOM 804 C CA . GLU A 1 99 ? 12.050 -7.985 -12.435 1.00 88.88 99 GLU A CA 1
ATOM 805 C C . GLU A 1 99 ? 12.720 -8.292 -11.080 1.00 88.88 99 GLU A C 1
ATOM 807 O O . GLU A 1 99 ? 12.047 -8.253 -10.046 1.00 88.88 99 GLU A O 1
ATOM 812 N N . SER A 1 100 ? 14.017 -8.590 -11.051 1.00 90.19 100 SER A N 1
ATOM 813 C CA . SER A 1 100 ? 14.794 -8.855 -9.834 1.00 90.19 100 SER A CA 1
ATOM 814 C C . SER A 1 100 ? 15.419 -7.601 -9.208 1.00 90.19 100 SER A C 1
ATOM 816 O O . SER A 1 100 ? 15.942 -7.669 -8.095 1.00 90.19 100 SER A O 1
ATOM 818 N N . THR A 1 101 ? 15.362 -6.447 -9.876 1.00 92.38 101 THR A N 1
ATOM 819 C CA . THR A 1 101 ? 15.970 -5.204 -9.395 1.00 92.38 101 THR A CA 1
ATOM 820 C C . THR A 1 101 ? 15.026 -4.463 -8.458 1.00 92.38 101 THR A C 1
ATOM 822 O O . THR A 1 101 ? 13.917 -4.088 -8.842 1.00 92.38 101 THR A O 1
ATOM 825 N N . CYS A 1 102 ? 15.484 -4.196 -7.234 1.00 94.62 102 CYS A N 1
ATOM 826 C CA . CYS A 1 102 ? 14.786 -3.300 -6.318 1.00 94.62 102 CYS A CA 1
ATOM 827 C C . CYS A 1 102 ? 14.968 -1.850 -6.781 1.00 94.62 102 CYS A C 1
ATOM 829 O O . CYS A 1 102 ? 16.090 -1.370 -6.923 1.00 94.62 102 CYS A O 1
ATOM 831 N N . LEU A 1 103 ? 13.862 -1.158 -7.031 1.00 94.81 103 LEU A N 1
ATOM 832 C CA . LEU A 1 103 ? 13.845 0.229 -7.491 1.00 94.81 103 LEU A CA 1
ATOM 833 C C . LEU A 1 103 ? 13.858 1.208 -6.318 1.00 94.81 103 LEU A C 1
ATOM 835 O O . LEU A 1 103 ? 14.411 2.303 -6.426 1.00 94.81 103 LEU A O 1
ATOM 839 N N . GLY A 1 104 ? 13.221 0.821 -5.215 1.00 95.19 104 GLY A N 1
ATOM 840 C CA . GLY A 1 104 ? 13.020 1.680 -4.062 1.00 95.19 104 GLY A CA 1
ATOM 841 C C . GLY A 1 104 ? 11.942 1.169 -3.117 1.00 95.19 104 GLY A C 1
ATOM 842 O O . GLY A 1 104 ? 11.433 0.057 -3.267 1.00 95.19 104 GLY A O 1
ATOM 843 N N . SER A 1 105 ? 11.578 1.999 -2.148 1.00 95.94 105 SER A N 1
ATOM 844 C CA . SER A 1 105 ? 10.534 1.700 -1.169 1.00 95.94 105 SER A CA 1
ATOM 845 C C . SER A 1 105 ? 9.800 2.955 -0.700 1.00 95.94 105 SER A C 1
ATOM 847 O O . SER A 1 105 ? 10.233 4.076 -0.959 1.00 95.94 105 SER A O 1
ATOM 849 N N . GLY A 1 106 ? 8.683 2.758 -0.006 1.00 94.75 106 GLY A N 1
ATOM 850 C CA . GLY A 1 106 ? 7.913 3.805 0.658 1.00 94.75 106 GLY A CA 1
ATOM 851 C C . GLY A 1 106 ? 7.147 3.258 1.856 1.00 94.75 106 GLY A C 1
ATOM 852 O O . GLY A 1 106 ? 6.987 2.047 1.995 1.00 94.75 106 GLY A O 1
ATOM 853 N N . VAL A 1 107 ? 6.672 4.149 2.719 1.00 92.44 107 VAL A N 1
ATOM 854 C CA . VAL A 1 107 ? 5.822 3.818 3.868 1.00 92.44 107 VAL A CA 1
ATOM 855 C C . VAL A 1 107 ? 4.365 3.968 3.459 1.00 92.44 107 VAL A C 1
ATOM 857 O O . VAL A 1 107 ? 3.978 5.020 2.956 1.00 92.44 107 VAL A O 1
ATOM 860 N N . ILE A 1 108 ? 3.559 2.933 3.683 1.00 90.00 108 ILE A N 1
ATOM 861 C CA . ILE A 1 108 ? 2.119 2.934 3.415 1.00 90.00 108 ILE A CA 1
ATOM 862 C C . ILE A 1 108 ? 1.431 3.882 4.407 1.00 90.00 108 ILE A C 1
ATOM 864 O O . ILE A 1 108 ? 1.585 3.722 5.618 1.00 90.00 108 ILE A O 1
ATOM 868 N N . PHE A 1 109 ? 0.665 4.852 3.909 1.00 80.06 109 PHE A N 1
ATOM 869 C CA . PHE A 1 109 ? -0.099 5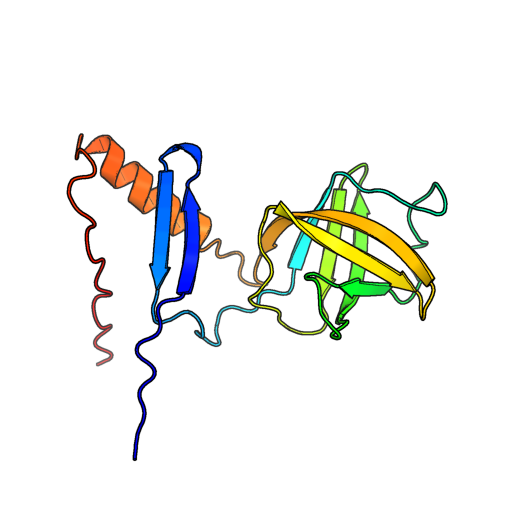.801 4.729 1.00 80.06 109 PHE A CA 1
ATOM 870 C C . PHE A 1 109 ? -1.547 5.365 4.914 1.00 80.06 109 PHE A C 1
ATOM 872 O O . PHE A 1 109 ? -2.053 5.333 6.031 1.00 80.06 109 PHE A O 1
ATOM 879 N N . ASP A 1 110 ? -2.199 5.006 3.814 1.00 74.44 110 ASP A N 1
ATOM 880 C CA . ASP A 1 110 ? -3.583 4.566 3.781 1.00 74.44 110 ASP A CA 1
ATOM 881 C C . ASP A 1 110 ? -3.778 3.509 2.685 1.00 74.44 110 ASP A C 1
ATOM 883 O O . ASP A 1 110 ? -2.940 3.323 1.797 1.00 74.44 110 ASP A O 1
ATOM 887 N N . SER A 1 111 ? -4.878 2.765 2.785 1.00 65.50 111 SER A N 1
ATOM 888 C CA . SER A 1 111 ? -5.308 1.819 1.758 1.00 65.50 111 SER A CA 1
ATOM 889 C C . SER A 1 111 ? -6.816 1.912 1.575 1.00 65.50 111 SER A C 1
ATOM 891 O O . SER A 1 111 ? -7.550 2.125 2.542 1.00 65.50 111 SER A O 1
ATOM 893 N N . TRP A 1 112 ? -7.258 1.773 0.330 1.00 63.28 112 TRP A N 1
ATOM 894 C CA . TRP A 1 112 ? -8.636 1.980 -0.103 1.00 63.28 112 TRP A CA 1
ATOM 895 C C . TRP A 1 112 ? -9.137 0.731 -0.827 1.00 63.28 112 TRP A C 1
ATOM 897 O O . TRP A 1 112 ? -8.354 -0.025 -1.416 1.00 63.28 112 TRP A O 1
ATOM 907 N N . ASP A 1 113 ? -10.450 0.532 -0.799 1.00 58.06 113 ASP A N 1
ATOM 908 C CA . ASP A 1 113 ? -11.141 -0.350 -1.730 1.00 58.06 113 ASP A CA 1
ATOM 909 C C . ASP A 1 113 ? -11.654 0.440 -2.945 1.00 58.06 113 ASP A C 1
ATOM 911 O O . ASP A 1 113 ? -11.726 1.670 -2.927 1.00 58.06 113 ASP A O 1
ATOM 915 N N . ASP A 1 114 ? -12.015 -0.262 -4.025 1.00 49.12 114 ASP A N 1
ATOM 916 C CA . ASP A 1 114 ? -12.628 0.378 -5.202 1.00 49.12 114 ASP A CA 1
ATOM 917 C C . ASP A 1 114 ? -13.984 1.046 -4.866 1.00 49.12 114 ASP A C 1
ATOM 919 O O . ASP A 1 114 ? -14.496 1.834 -5.658 1.00 49.12 114 ASP A O 1
ATOM 923 N N . GLY A 1 115 ? -14.573 0.715 -3.708 1.00 43.84 115 GLY A N 1
ATOM 924 C CA . GLY A 1 115 ? -15.844 1.240 -3.204 1.00 43.84 115 GLY A CA 1
ATOM 925 C C . GLY A 1 115 ? -15.718 2.438 -2.257 1.00 43.84 115 GLY A C 1
ATOM 926 O O . GLY A 1 115 ? -16.739 2.926 -1.776 1.00 43.84 115 GLY A O 1
ATOM 927 N N . GLY A 1 116 ? -14.500 2.915 -1.983 1.00 40.88 116 GLY A N 1
ATOM 928 C CA . GLY A 1 116 ? -14.240 4.065 -1.124 1.00 40.88 116 GLY A CA 1
ATOM 929 C C . GLY A 1 116 ? -14.825 3.956 0.286 1.00 40.88 116 GLY A C 1
ATOM 930 O O . GLY A 1 116 ? -15.272 4.974 0.807 1.00 40.88 116 GLY A O 1
ATOM 931 N N . TYR A 1 117 ? -14.851 2.774 0.911 1.00 39.84 117 TYR A N 1
ATOM 932 C CA . TYR A 1 117 ? -15.361 2.603 2.274 1.00 39.84 117 TYR A CA 1
ATOM 933 C C . TYR A 1 117 ? -14.198 2.443 3.263 1.00 39.84 117 TYR A C 1
ATOM 935 O O . TYR A 1 117 ? -13.744 1.324 3.533 1.00 39.84 117 TYR A O 1
ATOM 943 N N . PRO A 1 118 ? -13.695 3.532 3.880 1.00 49.97 118 PRO A N 1
ATOM 944 C CA . PRO A 1 118 ? -12.691 3.392 4.908 1.00 49.97 118 PRO A CA 1
ATOM 945 C C . PRO A 1 118 ? -13.404 2.765 6.101 1.00 49.97 118 PRO A C 1
ATOM 947 O O . PRO A 1 118 ? -14.193 3.402 6.798 1.00 49.97 118 PRO A O 1
ATOM 950 N N . ILE A 1 119 ? -13.111 1.494 6.359 1.00 46.09 119 ILE A N 1
ATOM 951 C CA . ILE A 1 119 ? -13.414 0.836 7.638 1.00 46.09 119 ILE A CA 1
ATOM 952 C C . ILE A 1 119 ? -12.934 1.729 8.801 1.00 46.09 119 ILE A C 1
ATOM 954 O O . ILE A 1 119 ? -13.605 1.789 9.833 1.00 46.09 119 ILE A O 1
ATOM 958 N N . ALA A 1 120 ? -11.876 2.514 8.558 1.00 52.09 120 ALA A N 1
ATOM 959 C CA . ALA A 1 120 ? -11.395 3.607 9.387 1.00 52.09 120 ALA A CA 1
ATOM 960 C C . ALA A 1 120 ? -12.464 4.656 9.713 1.00 52.09 120 ALA A C 1
ATOM 962 O O . ALA A 1 120 ? -12.669 4.941 10.882 1.00 52.09 120 ALA A O 1
ATOM 963 N N . ALA A 1 121 ? -13.195 5.202 8.737 1.00 51.72 121 ALA A N 1
ATOM 964 C CA . ALA A 1 121 ? -14.121 6.312 8.970 1.00 51.72 121 ALA A CA 1
ATOM 965 C C . ALA A 1 121 ? -15.276 5.909 9.892 1.00 51.72 121 ALA A C 1
ATOM 967 O O . ALA A 1 121 ? -15.527 6.581 10.884 1.00 51.72 121 ALA A O 1
ATOM 968 N N . LYS A 1 122 ? -15.910 4.752 9.654 1.00 53.34 122 LYS A N 1
ATOM 969 C CA . LYS A 1 122 ? -17.017 4.278 10.503 1.00 53.34 122 LYS A CA 1
ATOM 970 C C . LYS A 1 122 ? -16.549 3.899 11.913 1.00 53.34 122 LYS A C 1
ATOM 972 O O . LYS A 1 122 ? -17.266 4.144 12.879 1.00 53.34 122 LYS A O 1
ATOM 977 N N . ALA A 1 123 ? -15.358 3.310 12.046 1.00 55.41 123 ALA A N 1
ATOM 978 C CA . ALA A 1 123 ? -14.762 3.009 13.349 1.00 55.41 123 ALA A CA 1
ATOM 979 C C . ALA A 1 123 ? -14.373 4.289 14.110 1.00 55.41 123 ALA A C 1
ATOM 981 O O . ALA A 1 123 ? -14.632 4.394 15.310 1.00 55.41 123 ALA A O 1
ATOM 982 N N . LEU A 1 124 ? -13.829 5.285 13.406 1.00 56.56 124 LEU A N 1
ATOM 983 C CA . LEU A 1 124 ? -13.470 6.589 13.957 1.00 56.56 124 LEU A CA 1
ATOM 984 C C . LEU A 1 124 ? -14.712 7.403 14.337 1.00 56.56 124 LEU A C 1
ATOM 986 O O . LEU A 1 124 ? -14.709 8.062 15.370 1.00 56.56 124 LEU A O 1
ATOM 990 N N . ASP A 1 125 ? -15.789 7.321 13.558 1.00 61.25 125 ASP A N 1
ATOM 991 C CA . ASP A 1 125 ? -17.074 7.946 13.879 1.00 61.25 125 ASP A CA 1
ATOM 992 C C . ASP A 1 125 ? -17.700 7.307 15.122 1.00 61.25 125 ASP A C 1
ATOM 994 O O . ASP A 1 125 ? -18.173 8.015 16.008 1.00 61.25 125 ASP A O 1
ATOM 998 N N . ILE A 1 126 ? -17.616 5.979 15.261 1.00 59.34 126 ILE A N 1
ATOM 999 C CA . ILE A 1 126 ? -17.999 5.290 16.501 1.00 59.34 126 ILE A CA 1
ATOM 1000 C C . ILE A 1 126 ? -17.123 5.758 17.675 1.00 59.34 126 ILE A C 1
ATOM 1002 O O . ILE A 1 126 ? -17.657 6.029 18.749 1.00 59.34 126 ILE A O 1
ATOM 1006 N N . ALA A 1 127 ? -15.806 5.917 17.497 1.00 56.47 127 ALA A N 1
ATOM 1007 C CA . ALA A 1 127 ? -14.931 6.462 18.540 1.00 56.47 127 ALA A CA 1
ATOM 1008 C C . ALA A 1 127 ? -15.275 7.914 18.914 1.00 56.47 127 ALA A C 1
ATOM 1010 O O . ALA A 1 127 ? -15.320 8.237 20.100 1.00 56.47 127 ALA A O 1
ATOM 1011 N N . LYS A 1 128 ? -15.579 8.777 17.936 1.00 62.72 128 LYS A N 1
ATOM 1012 C CA . LYS A 1 128 ? -16.048 10.156 18.166 1.00 62.72 128 LYS A CA 1
ATOM 1013 C C . LYS A 1 128 ? -17.350 10.173 18.970 1.00 62.72 128 LYS A C 1
ATOM 1015 O O . LYS A 1 128 ? -17.422 10.853 19.988 1.00 62.72 128 LYS A O 1
ATOM 1020 N N . LEU A 1 129 ? 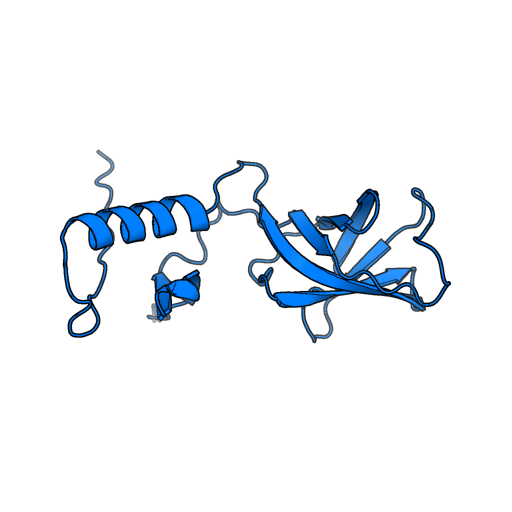-18.326 9.342 18.597 1.00 61.12 129 LEU A N 1
ATOM 1021 C CA . LEU A 1 129 ? -19.591 9.200 19.330 1.00 61.12 129 LEU A CA 1
ATOM 1022 C C . LEU A 1 129 ? -19.392 8.728 20.783 1.00 61.12 129 LEU A C 1
ATOM 1024 O O . LEU A 1 129 ? -20.171 9.089 21.667 1.00 61.12 129 LEU A O 1
ATOM 1028 N N . LEU A 1 130 ? -18.363 7.917 21.050 1.00 56.84 130 LEU A N 1
ATOM 1029 C CA . LEU A 1 130 ? -18.008 7.483 22.406 1.00 56.84 130 LEU A CA 1
ATOM 1030 C C . LEU A 1 130 ? -17.310 8.592 23.218 1.00 56.84 130 LEU A C 1
ATOM 1032 O O . LEU A 1 130 ? -17.538 8.671 24.429 1.00 56.84 130 LEU A O 1
ATOM 1036 N N . ARG A 1 131 ? -16.523 9.470 22.571 1.00 56.28 131 ARG A N 1
ATOM 1037 C CA . ARG A 1 131 ? -15.899 10.655 23.198 1.00 56.28 131 ARG A CA 1
ATOM 1038 C C . ARG A 1 131 ? -16.939 11.652 23.705 1.00 56.28 131 ARG A C 1
ATOM 1040 O O . ARG A 1 131 ? -16.865 12.060 24.865 1.00 56.28 131 ARG A O 1
ATOM 1047 N N . ASP A 1 132 ? -17.940 11.970 22.885 1.00 60.12 132 ASP A N 1
ATOM 1048 C CA . ASP A 1 132 ? -18.980 12.954 23.224 1.00 60.12 132 ASP A CA 1
ATOM 1049 C C . ASP A 1 132 ? -19.808 12.545 24.452 1.00 60.12 132 ASP A C 1
ATOM 1051 O O . ASP A 1 132 ? -20.325 13.389 25.183 1.00 60.12 132 ASP A O 1
ATOM 1055 N N . LYS A 1 133 ? -19.879 11.242 24.752 1.00 54.78 133 LYS A N 1
ATOM 1056 C CA . LYS A 1 133 ? -20.582 10.719 25.929 1.00 54.78 133 LYS A CA 1
ATOM 1057 C C . LYS A 1 133 ? -19.751 10.699 27.224 1.00 54.78 133 LYS A C 1
ATOM 1059 O O . LYS A 1 133 ? -20.230 10.139 28.208 1.00 54.78 133 LYS A O 1
ATOM 1064 N N . LYS A 1 134 ? -18.533 11.273 27.271 1.00 49.25 134 LYS A N 1
ATOM 1065 C CA . LYS A 1 134 ? -17.603 11.191 28.432 1.00 49.25 134 LYS A CA 1
ATOM 1066 C C . LYS A 1 134 ? -17.506 9.767 29.012 1.00 49.25 134 LYS A C 1
ATOM 1068 O O . LYS A 1 134 ? -17.341 9.570 30.218 1.00 49.25 134 LYS A O 1
ATOM 1073 N N . VAL A 1 135 ? -17.608 8.746 28.162 1.00 47.56 135 VAL A N 1
ATOM 1074 C CA . VAL A 1 135 ? -17.428 7.365 28.599 1.00 47.56 135 VAL A CA 1
ATOM 1075 C C . VAL A 1 135 ? -15.929 7.181 28.777 1.00 47.56 135 VAL A C 1
ATOM 1077 O O . VAL A 1 135 ? -15.192 7.071 27.801 1.00 47.56 135 VAL A O 1
ATOM 1080 N N . LYS A 1 136 ? -15.451 7.170 30.029 1.00 45.12 136 LYS A N 1
ATOM 1081 C CA . LYS A 1 136 ? -14.125 6.611 30.321 1.00 45.12 136 LYS A CA 1
ATOM 1082 C C . LYS A 1 136 ? -14.109 5.226 29.682 1.00 45.12 136 LYS A C 1
ATOM 1084 O O . LYS A 1 136 ? -15.023 4.449 29.965 1.00 45.12 136 LYS A O 1
ATOM 1089 N N . LEU A 1 137 ? -13.126 4.929 28.828 1.00 45.69 137 LEU A N 1
ATOM 1090 C CA . LEU A 1 137 ? -12.878 3.570 28.341 1.00 45.69 137 LEU A CA 1
ATOM 1091 C C . LEU A 1 137 ? -12.575 2.695 29.566 1.00 45.69 137 LEU A C 1
ATOM 1093 O O . LEU A 1 137 ? -11.438 2.539 29.999 1.00 45.69 137 LEU A O 1
ATOM 1097 N N . GLY A 1 138 ? -13.643 2.212 30.199 1.00 48.12 138 GLY A N 1
ATOM 1098 C CA . GLY A 1 138 ? -13.603 1.170 31.203 1.00 48.12 138 GLY A CA 1
ATOM 1099 C C . GLY A 1 138 ? -13.189 -0.142 30.547 1.00 48.12 138 GLY A C 1
ATOM 1100 O O . GLY A 1 138 ? -12.925 -0.200 29.347 1.00 48.12 138 GLY A O 1
ATOM 1101 N N . LYS A 1 139 ? -13.128 -1.201 31.360 1.00 36.00 139 LYS A N 1
ATOM 1102 C CA . LYS A 1 139 ? -12.718 -2.561 30.968 1.00 36.00 139 LYS A CA 1
ATOM 1103 C C . LYS A 1 139 ? -13.170 -2.935 29.539 1.00 36.00 139 LYS A C 1
ATOM 1105 O O . LYS A 1 139 ? -14.307 -2.626 29.182 1.00 36.00 139 LYS A O 1
ATOM 1110 N N . PRO A 1 140 ? -12.315 -3.622 28.752 1.00 41.25 140 PRO A N 1
ATOM 1111 C CA . PRO A 1 140 ? -12.497 -3.839 27.315 1.00 41.25 140 PRO A CA 1
ATOM 1112 C C . PRO A 1 140 ? -13.928 -4.251 26.953 1.00 41.25 140 PRO A C 1
ATOM 1114 O O . PRO A 1 140 ? -14.441 -5.268 27.424 1.00 41.25 140 PRO A O 1
ATOM 1117 N N . VAL A 1 141 ? -14.575 -3.443 26.110 1.00 45.00 141 VAL A N 1
ATOM 1118 C CA . VAL A 1 141 ? -15.969 -3.638 25.705 1.00 45.00 141 VAL A CA 1
ATOM 1119 C C . VAL A 1 141 ? -16.017 -4.532 24.470 1.00 45.00 141 VAL A C 1
ATOM 1121 O O . VAL A 1 141 ? -15.452 -4.223 23.423 1.00 45.00 141 VAL A O 1
ATOM 1124 N N . LYS A 1 142 ? -16.717 -5.662 24.583 1.00 40.50 142 LYS A N 1
ATOM 1125 C CA . LYS A 1 142 ? -16.941 -6.597 23.477 1.00 40.50 142 LYS A CA 1
ATOM 1126 C C . LYS A 1 142 ? -18.020 -6.039 22.546 1.00 40.50 142 LYS A C 1
ATOM 1128 O O . LYS A 1 142 ? -19.206 -6.143 22.851 1.00 40.50 142 LYS A O 1
ATOM 1133 N N . ILE A 1 143 ? -17.616 -5.480 21.409 1.00 40.16 143 ILE A N 1
ATOM 1134 C CA . ILE A 1 143 ? -18.546 -5.022 20.369 1.00 40.16 143 ILE A CA 1
ATOM 1135 C C . ILE A 1 143 ? -19.117 -6.263 19.664 1.00 40.16 143 ILE A C 1
ATOM 1137 O O . ILE A 1 143 ? -18.382 -7.047 19.060 1.00 40.16 143 ILE A O 1
ATOM 1141 N N . ARG A 1 144 ? -20.428 -6.489 19.799 1.00 34.84 144 ARG A N 1
ATOM 1142 C CA . ARG A 1 144 ? -21.165 -7.539 19.079 1.00 34.84 144 ARG A CA 1
ATOM 1143 C C . ARG A 1 144 ? -21.771 -6.916 17.824 1.00 34.84 144 ARG A C 1
ATOM 1145 O O . ARG A 1 144 ? -22.458 -5.906 17.930 1.00 34.84 144 ARG A O 1
ATOM 1152 N N . ASN A 1 145 ? -21.540 -7.515 16.658 1.00 36.72 145 ASN A N 1
ATOM 1153 C CA . ASN A 1 145 ? -22.309 -7.157 15.467 1.00 36.72 145 ASN A CA 1
ATOM 1154 C C . ASN A 1 145 ? -23.756 -7.613 15.677 1.00 36.72 145 ASN A C 1
ATOM 1156 O O . ASN A 1 145 ? -23.976 -8.757 16.075 1.00 36.72 145 ASN A O 1
ATOM 1160 N N . MET A 1 146 ? -24.721 -6.726 15.429 1.00 34.56 146 MET A N 1
ATOM 1161 C CA . MET A 1 146 ? -26.121 -7.133 15.336 1.00 34.56 146 MET A CA 1
ATOM 1162 C C . MET A 1 146 ? -26.275 -7.977 14.074 1.00 34.56 146 MET A C 1
ATOM 1164 O O . MET A 1 146 ? -25.855 -7.555 12.995 1.00 34.56 146 MET A O 1
ATOM 1168 N N . GLU A 1 147 ? -26.809 -9.185 14.228 1.00 36.22 147 GLU A N 1
ATOM 1169 C CA . GLU A 1 147 ? -27.120 -10.061 13.103 1.00 36.22 147 GLU A CA 1
ATOM 1170 C C . GLU A 1 147 ? -28.109 -9.334 12.191 1.00 36.22 147 GLU A C 1
ATOM 1172 O O . GLU A 1 147 ? -29.164 -8.872 12.628 1.00 36.22 147 GLU A O 1
ATOM 1177 N N . THR A 1 148 ? -27.737 -9.159 10.924 1.00 38.84 148 THR A N 1
ATOM 1178 C CA . THR A 1 148 ? -28.659 -8.647 9.918 1.00 38.84 148 THR A CA 1
ATOM 1179 C C . THR A 1 148 ? -29.658 -9.757 9.635 1.00 38.84 148 THR A C 1
ATOM 1181 O O . THR A 1 148 ? -29.346 -10.713 8.932 1.00 38.84 148 THR A O 1
ATOM 1184 N N . THR A 1 149 ? -30.846 -9.654 10.224 1.00 35.56 149 THR A N 1
ATOM 1185 C CA . THR A 1 149 ? -31.991 -10.483 9.853 1.00 35.56 149 THR A CA 1
ATOM 1186 C C . THR A 1 149 ? -32.376 -10.135 8.421 1.00 35.56 149 THR A C 1
ATOM 1188 O O . THR A 1 149 ? -33.077 -9.154 8.180 1.00 35.56 149 THR A O 1
ATOM 1191 N N . THR A 1 150 ? -31.892 -10.911 7.457 1.00 37.81 150 THR A N 1
ATOM 1192 C CA . THR A 1 150 ? -32.464 -10.929 6.112 1.00 37.81 150 THR A CA 1
ATOM 1193 C C . THR A 1 150 ? -33.804 -11.660 6.213 1.00 37.81 150 THR A C 1
ATOM 1195 O O . THR A 1 150 ? -33.836 -12.835 6.581 1.00 37.81 150 THR A O 1
ATOM 1198 N N . ARG A 1 151 ? -34.902 -10.931 5.995 1.00 34.28 151 ARG A N 1
ATOM 1199 C CA . ARG A 1 151 ? -36.217 -11.508 5.689 1.00 34.28 151 ARG A CA 1
ATOM 1200 C C . ARG A 1 151 ? -36.286 -11.852 4.211 1.00 34.28 151 ARG A C 1
ATOM 1202 O O . ARG A 1 151 ? -35.673 -11.092 3.428 1.00 34.28 151 ARG A O 1
#

Foldseek 3Di:
DDPPPPDKDFQDADPVVRDTDIDPPLPPVPFQWFKFKFFVKDFPVRDDDDQPAFKWKDQDPDDDIFTWGWDDDPRMIIIGTPGGDSPNDAQTKMWMDRPPDTGIIGGTHDIAGPVRDRPVVVVVVVVVVCVVVVPDPPDDDDDDDDDPPDD

Secondary structure (DSSP, 8-state):
--------EEEEEETTTTEEEEES-TT-TT----EEEEEEEEETTSSPPPTTS-EEEESSSSS--EEEEEEEETTEEEEEESS--TT--TTPEEEEEETTEEEEEEEEEEEE-TT---HHHHHHHHHHHHHHTT----S----PPPP----